Protein AF-A0AAV8X2B3-F1 (afdb_monomer_lite)

Structure (mmCIF, N/CA/C/O backbone):
data_AF-A0AAV8X2B3-F1
#
_entry.id   AF-A0AAV8X2B3-F1
#
loop_
_atom_site.group_PDB
_atom_site.id
_atom_site.type_symbol
_atom_site.label_atom_id
_atom_site.label_alt_id
_atom_site.label_comp_id
_atom_site.label_asym_id
_atom_site.label_entity_id
_atom_site.label_seq_id
_atom_site.pdbx_PDB_ins_code
_atom_site.Cartn_x
_atom_site.Cartn_y
_atom_site.Cartn_z
_atom_site.occupancy
_atom_site.B_iso_or_equiv
_atom_site.auth_seq_id
_atom_site.auth_comp_id
_atom_site.auth_asym_id
_atom_site.auth_atom_id
_atom_site.pdbx_PDB_model_num
ATOM 1 N N . MET A 1 1 ? -32.569 12.645 -19.671 1.00 38.84 1 MET A N 1
ATOM 2 C CA . MET A 1 1 ? -31.427 11.717 -19.619 1.00 38.84 1 MET A CA 1
ATOM 3 C C . MET A 1 1 ? -30.719 11.996 -18.309 1.00 38.84 1 MET A C 1
ATOM 5 O O . MET A 1 1 ? -29.985 12.972 -18.214 1.00 38.84 1 MET A O 1
ATOM 9 N N . THR A 1 2 ? -31.113 11.284 -17.260 1.00 34.66 2 THR A N 1
ATOM 10 C CA . THR A 1 2 ? -30.468 11.343 -15.948 1.00 34.66 2 THR A CA 1
ATOM 11 C C . THR A 1 2 ? -29.005 10.967 -16.141 1.00 34.66 2 THR A C 1
ATOM 13 O O . THR A 1 2 ? -28.717 9.956 -16.771 1.00 34.66 2 THR A O 1
ATOM 16 N N . LYS A 1 3 ? -28.085 11.833 -15.707 1.00 39.38 3 LYS A N 1
ATOM 17 C CA . LYS A 1 3 ? -26.706 11.406 -15.490 1.00 39.38 3 LYS A CA 1
ATOM 18 C C . LYS A 1 3 ? -26.796 10.422 -14.340 1.00 39.38 3 LYS A C 1
ATOM 20 O O . LYS A 1 3 ? -27.132 10.846 -13.236 1.00 39.38 3 LYS A O 1
ATOM 25 N N . ASP A 1 4 ? -26.601 9.147 -14.635 1.00 42.50 4 ASP A N 1
ATOM 26 C CA . ASP A 1 4 ? -26.307 8.163 -13.611 1.00 42.50 4 ASP A CA 1
ATOM 27 C C . ASP A 1 4 ? -25.083 8.700 -12.868 1.00 42.50 4 ASP A C 1
ATOM 29 O O . ASP A 1 4 ? -24.002 8.880 -13.429 1.00 42.50 4 ASP A O 1
ATOM 33 N N . THR A 1 5 ? -25.313 9.148 -11.640 1.00 48.00 5 THR A N 1
ATOM 34 C CA . THR A 1 5 ? -24.259 9.362 -10.664 1.00 48.00 5 THR A CA 1
ATOM 35 C C . THR A 1 5 ? -23.738 7.978 -10.319 1.00 48.00 5 THR A C 1
ATOM 37 O O . THR A 1 5 ? -24.218 7.376 -9.363 1.00 48.00 5 THR A O 1
ATOM 40 N N . ASP A 1 6 ? -22.806 7.475 -11.132 1.00 48.91 6 ASP A N 1
ATOM 41 C CA . ASP A 1 6 ? -21.807 6.516 -10.671 1.00 48.91 6 ASP A CA 1
ATOM 42 C C . ASP A 1 6 ? -21.088 7.216 -9.516 1.00 48.91 6 ASP A C 1
ATOM 44 O O . ASP A 1 6 ? -20.229 8.081 -9.708 1.00 48.91 6 ASP A O 1
ATOM 48 N N . VAL A 1 7 ? -21.544 6.943 -8.297 1.00 54.22 7 VAL A N 1
ATOM 49 C CA . VAL A 1 7 ? -20.689 7.101 -7.129 1.00 54.22 7 VAL A CA 1
ATOM 50 C C . VAL A 1 7 ? -19.544 6.132 -7.391 1.00 54.22 7 VAL A C 1
ATOM 52 O O . VAL A 1 7 ? -19.781 4.946 -7.578 1.00 54.22 7 VAL A O 1
ATOM 55 N N . ASP A 1 8 ? -18.340 6.667 -7.557 1.00 60.69 8 ASP A N 1
ATOM 56 C CA . ASP A 1 8 ? -17.143 5.914 -7.922 1.00 60.69 8 ASP A CA 1
ATOM 57 C C . ASP A 1 8 ? -16.783 4.968 -6.761 1.00 60.69 8 ASP A C 1
ATOM 59 O O . ASP A 1 8 ? -16.044 5.345 -5.852 1.00 60.69 8 ASP A O 1
ATOM 63 N N . GLU A 1 9 ? -17.383 3.772 -6.733 1.00 61.00 9 GLU A N 1
ATOM 64 C CA . GLU A 1 9 ? -17.225 2.759 -5.671 1.00 61.00 9 GLU A CA 1
ATOM 65 C C . GLU A 1 9 ? -15.734 2.436 -5.426 1.00 61.00 9 GLU A C 1
ATOM 67 O O . GLU A 1 9 ? -15.291 2.228 -4.292 1.00 61.00 9 GLU A O 1
ATOM 72 N N . ASP A 1 10 ? -14.917 2.499 -6.483 1.00 69.62 10 ASP A N 1
ATOM 73 C CA . ASP A 1 10 ? -13.466 2.307 -6.428 1.00 69.62 10 ASP A CA 1
ATOM 74 C C . ASP A 1 10 ? -12.753 3.413 -5.623 1.00 69.62 10 ASP A C 1
ATOM 76 O O . ASP A 1 10 ? -11.748 3.158 -4.937 1.00 69.62 10 ASP A O 1
ATOM 80 N N . ALA A 1 11 ? -13.270 4.644 -5.669 1.00 75.50 11 ALA A N 1
ATOM 81 C CA . ALA A 1 11 ? -12.736 5.766 -4.905 1.00 75.50 11 ALA A CA 1
ATOM 82 C C . ALA A 1 11 ? -13.032 5.615 -3.406 1.00 75.50 11 ALA A C 1
ATOM 84 O O . ALA A 1 11 ? -12.173 5.943 -2.583 1.00 75.50 11 ALA A O 1
ATOM 85 N N . GLU A 1 12 ? -14.197 5.069 -3.049 1.00 82.31 12 GLU A N 1
ATOM 86 C CA . GLU A 1 12 ? -14.594 4.836 -1.657 1.00 82.31 12 GLU A CA 1
ATOM 87 C C . GLU A 1 12 ? -13.725 3.765 -0.988 1.00 82.31 12 GLU A C 1
ATOM 89 O O . GLU A 1 12 ? -13.140 3.998 0.074 1.00 82.31 12 GLU A O 1
ATOM 94 N N . VAL A 1 13 ? -13.532 2.621 -1.649 1.00 87.00 13 VAL A N 1
ATOM 95 C CA . VAL A 1 13 ? -12.667 1.544 -1.141 1.00 87.00 13 VAL A CA 1
ATOM 96 C C . VAL A 1 13 ? -11.224 2.028 -0.965 1.00 87.00 13 VAL A C 1
ATOM 98 O O . VAL A 1 13 ? -10.565 1.736 0.041 1.00 87.00 13 VAL A O 1
ATOM 101 N N . THR A 1 14 ? -10.720 2.796 -1.932 1.00 91.62 14 THR A N 1
ATOM 102 C CA . THR A 1 14 ? -9.366 3.355 -1.866 1.00 91.62 14 THR A CA 1
ATOM 103 C C . THR A 1 14 ? -9.227 4.341 -0.703 1.00 91.62 14 THR A C 1
ATOM 105 O O . THR A 1 14 ? -8.202 4.325 -0.016 1.00 91.62 14 THR A O 1
ATOM 108 N N . ASP A 1 15 ? -10.251 5.154 -0.433 1.00 92.94 15 ASP A N 1
ATOM 109 C CA . ASP A 1 15 ? -10.265 6.080 0.702 1.00 92.94 15 ASP A CA 1
ATOM 110 C C . ASP A 1 15 ? -10.223 5.353 2.050 1.00 92.94 15 ASP A C 1
ATOM 112 O O . ASP A 1 15 ? -9.404 5.692 2.913 1.00 92.94 15 ASP A O 1
ATOM 116 N N . VAL A 1 16 ? -11.003 4.276 2.198 1.00 92.62 16 VAL A N 1
ATOM 117 C CA . VAL A 1 16 ? -10.971 3.419 3.392 1.00 92.62 16 VAL A CA 1
ATOM 118 C C . VAL A 1 16 ? -9.561 2.882 3.634 1.00 92.62 16 VAL A C 1
ATOM 120 O O . VAL A 1 16 ? -9.040 2.988 4.753 1.00 92.62 16 VAL A O 1
ATOM 123 N N . PHE A 1 17 ? -8.909 2.342 2.599 1.00 94.81 17 PHE A N 1
ATOM 124 C CA . PHE A 1 17 ? -7.550 1.819 2.728 1.00 94.81 17 PHE A CA 1
ATOM 125 C C . PHE A 1 17 ? -6.541 2.903 3.099 1.00 94.81 17 PHE A C 1
ATOM 127 O O . PHE A 1 17 ? -5.729 2.692 4.004 1.00 94.81 17 PHE A O 1
ATOM 134 N N . VAL A 1 18 ? -6.567 4.053 2.426 1.00 95.88 18 VAL A N 1
ATOM 135 C CA . VAL A 1 18 ? -5.631 5.158 2.679 1.00 95.88 18 VAL A CA 1
ATOM 136 C C . VAL A 1 18 ? -5.801 5.680 4.106 1.00 95.88 18 VAL A C 1
ATOM 138 O O . VAL A 1 18 ? -4.831 5.723 4.871 1.00 95.88 18 VAL A O 1
ATOM 141 N N . SER A 1 19 ? -7.029 6.005 4.501 1.00 94.31 19 SER A N 1
ATOM 142 C CA . SER A 1 19 ? -7.344 6.568 5.814 1.00 94.31 19 SER A CA 1
ATOM 143 C C . SER A 1 19 ? -6.975 5.616 6.954 1.00 94.31 19 SER A C 1
ATOM 145 O O . SER A 1 19 ? -6.262 5.998 7.892 1.00 94.31 19 SER A O 1
ATOM 147 N N . CYS A 1 20 ? -7.384 4.347 6.866 1.00 94.38 20 CYS A N 1
ATOM 148 C CA . CYS A 1 20 ? -7.117 3.365 7.916 1.00 94.38 20 CYS A CA 1
ATOM 149 C C . CYS A 1 20 ? -5.629 3.001 8.009 1.00 94.38 20 CYS A C 1
ATOM 151 O O . CYS A 1 20 ? -5.080 2.908 9.113 1.00 94.38 20 CYS A O 1
ATOM 153 N N . SER A 1 21 ? -4.951 2.831 6.869 1.00 96.12 21 SER A N 1
ATOM 154 C CA . SER A 1 21 ? -3.524 2.485 6.845 1.00 96.12 21 SER A CA 1
ATOM 155 C C . SER A 1 21 ? -2.667 3.611 7.422 1.00 96.12 21 SER A C 1
ATOM 157 O O . SER A 1 21 ? -1.785 3.356 8.244 1.00 96.12 21 SER A O 1
ATOM 159 N N . ASN A 1 22 ? -2.960 4.868 7.077 1.00 96.19 22 ASN A N 1
ATOM 160 C CA . ASN A 1 22 ? -2.240 6.017 7.626 1.00 96.19 22 ASN A CA 1
ATOM 161 C C . ASN A 1 22 ? -2.493 6.200 9.125 1.00 96.19 22 ASN A C 1
ATOM 163 O O . ASN A 1 22 ? -1.543 6.434 9.876 1.00 96.19 22 ASN A O 1
ATOM 167 N N . ASN A 1 23 ? -3.728 5.989 9.597 1.00 94.44 23 ASN A N 1
ATOM 168 C CA . ASN A 1 23 ? -4.018 5.981 11.033 1.00 94.44 23 ASN A CA 1
ATOM 169 C C . ASN A 1 23 ? -3.159 4.945 11.776 1.00 94.44 23 ASN A C 1
ATOM 171 O O . ASN A 1 23 ? -2.577 5.239 12.824 1.00 94.44 23 ASN A O 1
ATOM 175 N N . TYR A 1 24 ? -3.032 3.742 11.210 1.00 94.56 24 TYR A N 1
ATOM 176 C CA . TYR A 1 24 ? -2.199 2.689 11.779 1.00 94.56 24 TYR A CA 1
ATOM 177 C C . TYR A 1 24 ? -0.708 3.059 11.806 1.00 94.56 24 TYR A C 1
ATOM 179 O O . TYR A 1 24 ? -0.048 2.868 12.833 1.00 94.56 24 TYR A O 1
ATOM 187 N N . VAL A 1 25 ? -0.180 3.622 10.713 1.00 94.88 25 VAL A N 1
ATOM 188 C CA . VAL A 1 25 ? 1.209 4.108 10.623 1.00 94.88 25 VAL A CA 1
ATOM 189 C C . VAL A 1 25 ? 1.497 5.122 11.733 1.00 94.88 25 VAL A C 1
ATOM 191 O O . VAL A 1 25 ? 2.464 4.946 12.483 1.00 94.88 25 VAL A O 1
ATOM 194 N N . THR A 1 26 ? 0.624 6.121 11.903 1.00 93.94 26 THR A N 1
ATOM 195 C CA . THR A 1 26 ? 0.746 7.140 12.954 1.00 93.94 26 THR A CA 1
ATOM 196 C C . THR A 1 26 ? 0.713 6.520 14.349 1.00 93.94 26 THR A C 1
ATOM 198 O O . THR A 1 26 ? 1.588 6.802 15.164 1.00 93.94 26 THR A O 1
ATOM 201 N N . LYS A 1 27 ? -0.226 5.605 14.626 1.00 92.31 27 LYS A N 1
ATOM 202 C CA . LYS A 1 27 ? -0.322 4.917 15.929 1.00 92.31 27 LYS A CA 1
ATOM 203 C C . LYS A 1 27 ? 0.906 4.075 16.267 1.00 92.31 27 LYS A C 1
ATOM 205 O O . LYS A 1 27 ? 1.228 3.889 17.439 1.00 92.31 27 LYS A O 1
ATOM 210 N N . LYS A 1 28 ? 1.598 3.545 15.259 1.00 92.81 28 LYS A N 1
ATOM 211 C CA . LYS A 1 28 ? 2.854 2.803 15.433 1.00 92.81 28 LYS A CA 1
ATOM 212 C C . LYS A 1 28 ? 4.091 3.704 15.471 1.00 92.81 28 LYS A C 1
ATOM 214 O O . LYS A 1 28 ? 5.195 3.162 15.505 1.00 92.81 28 LYS A O 1
ATOM 219 N N . ASN A 1 29 ? 3.927 5.032 15.487 1.00 92.38 29 ASN A N 1
ATOM 220 C CA . ASN A 1 29 ? 5.011 6.019 15.420 1.00 92.38 29 ASN A CA 1
ATOM 221 C C . ASN A 1 29 ? 5.966 5.769 14.240 1.00 92.38 29 ASN A C 1
ATOM 223 O O . ASN A 1 29 ? 7.175 5.982 14.339 1.00 92.38 29 ASN A O 1
ATOM 227 N N . ARG A 1 30 ? 5.429 5.266 13.124 1.00 91.81 30 ARG A N 1
ATOM 228 C CA . ARG A 1 30 ? 6.170 5.080 11.876 1.00 91.81 30 ARG A CA 1
ATOM 229 C C . ARG A 1 30 ? 6.003 6.324 11.012 1.00 91.81 30 ARG A C 1
ATOM 231 O O . ARG A 1 30 ? 4.983 7.003 11.074 1.00 91.81 30 ARG A O 1
ATOM 238 N N . THR A 1 31 ? 7.005 6.615 10.195 1.00 90.75 31 THR A N 1
ATOM 239 C CA . THR A 1 31 ? 6.947 7.695 9.207 1.00 90.75 31 THR A CA 1
ATOM 240 C C . THR A 1 31 ? 6.598 7.132 7.830 1.00 90.75 31 THR A C 1
ATOM 242 O O . THR A 1 31 ? 6.935 5.990 7.516 1.00 90.75 31 THR A O 1
ATOM 245 N N . GLY A 1 32 ? 5.926 7.942 7.009 1.00 90.44 32 GLY A N 1
ATOM 246 C CA . GLY A 1 32 ? 5.554 7.592 5.636 1.00 90.44 32 GLY A CA 1
ATOM 247 C C . GLY A 1 32 ? 4.043 7.551 5.439 1.00 90.44 32 GLY A C 1
ATOM 248 O O . GLY A 1 32 ? 3.423 6.514 5.643 1.00 90.44 32 GLY A O 1
ATOM 249 N N . ASN A 1 33 ? 3.472 8.676 5.011 1.00 95.12 33 ASN A N 1
ATOM 250 C CA . ASN A 1 33 ? 2.079 8.733 4.576 1.00 95.12 33 ASN A CA 1
ATOM 251 C C . ASN A 1 33 ? 1.914 7.935 3.273 1.00 95.12 33 ASN A C 1
ATOM 253 O O . ASN A 1 33 ? 2.824 7.922 2.444 1.00 95.12 33 ASN A O 1
ATOM 257 N N . ILE A 1 34 ? 0.783 7.264 3.115 1.00 97.44 34 ILE A N 1
ATOM 258 C CA . ILE A 1 34 ? 0.383 6.551 1.902 1.00 97.44 34 ILE A CA 1
ATOM 259 C C . ILE A 1 34 ? -0.603 7.449 1.161 1.00 97.44 34 ILE A C 1
ATOM 261 O O . ILE A 1 34 ? -1.581 7.896 1.760 1.00 97.44 34 ILE A O 1
ATOM 265 N N . THR A 1 35 ? -0.341 7.747 -0.109 1.00 97.00 35 THR A N 1
ATOM 266 C CA . THR A 1 35 ? -1.260 8.537 -0.946 1.00 97.00 35 THR A CA 1
ATOM 267 C C . THR A 1 35 ? -2.240 7.639 -1.704 1.00 97.00 35 THR A C 1
ATOM 269 O O . THR A 1 35 ? -2.020 6.434 -1.837 1.00 97.00 35 THR A O 1
ATOM 272 N N . HIS A 1 36 ? -3.316 8.219 -2.246 1.00 95.88 36 HIS A N 1
ATOM 273 C CA . HIS A 1 36 ? -4.229 7.485 -3.131 1.00 95.88 36 HIS A CA 1
ATOM 274 C C . HIS A 1 36 ? -3.514 6.982 -4.390 1.00 95.88 36 HIS A C 1
ATOM 276 O O . HIS A 1 36 ? -3.705 5.840 -4.782 1.00 95.88 36 HIS A O 1
ATOM 282 N N . GLU A 1 37 ? -2.632 7.789 -4.984 1.00 95.75 37 GLU A N 1
ATOM 283 C CA . GLU A 1 37 ? -1.833 7.403 -6.159 1.00 95.75 37 GLU A CA 1
ATOM 284 C C . GLU A 1 37 ? -0.962 6.172 -5.874 1.00 95.75 37 GLU A C 1
ATOM 286 O O . GLU A 1 37 ? -0.927 5.229 -6.665 1.00 95.75 37 GLU A O 1
ATOM 291 N N . GLU A 1 38 ? -0.306 6.140 -4.710 1.00 97.31 38 GLU A N 1
ATOM 292 C CA . GLU A 1 38 ? 0.469 4.980 -4.274 1.00 97.31 38 GLU A CA 1
ATOM 293 C C . GLU A 1 38 ? -0.419 3.756 -4.018 1.00 97.31 38 GLU A C 1
ATOM 295 O O . GLU A 1 38 ? -0.003 2.635 -4.312 1.00 97.31 38 GLU A O 1
ATOM 300 N N . MET A 1 39 ? -1.635 3.955 -3.499 1.00 97.12 39 MET A N 1
ATOM 301 C CA . MET A 1 39 ? -2.604 2.877 -3.292 1.00 97.12 39 MET A CA 1
ATOM 302 C C . MET A 1 39 ? -3.104 2.303 -4.624 1.00 97.12 39 MET A C 1
ATOM 304 O O . MET A 1 39 ? -3.124 1.084 -4.786 1.00 97.12 39 MET A O 1
ATOM 308 N N . TYR A 1 40 ? -3.411 3.147 -5.613 1.00 95.75 40 TYR A N 1
ATOM 309 C CA . TYR A 1 40 ? -3.769 2.700 -6.960 1.00 95.75 40 TYR A CA 1
ATOM 310 C C . TYR A 1 40 ? -2.631 1.917 -7.616 1.00 95.75 40 TYR A C 1
ATOM 312 O O . TYR A 1 40 ? -2.856 0.829 -8.147 1.00 95.75 40 TYR A O 1
ATOM 320 N N . ALA A 1 41 ? -1.392 2.415 -7.530 1.00 96.75 41 ALA A N 1
ATOM 321 C CA . ALA A 1 41 ? -0.225 1.694 -8.032 1.00 96.75 41 ALA A CA 1
ATOM 322 C C . ALA A 1 41 ? -0.042 0.346 -7.312 1.00 96.75 41 ALA A C 1
ATOM 324 O O . ALA A 1 41 ? 0.205 -0.676 -7.952 1.00 96.75 41 ALA A O 1
ATOM 325 N N . PHE A 1 42 ? -0.212 0.318 -5.988 1.00 97.25 42 PHE A N 1
ATOM 326 C CA . PHE A 1 42 ? -0.136 -0.897 -5.181 1.00 97.25 42 PHE A CA 1
ATOM 327 C C . PHE A 1 42 ? -1.187 -1.938 -5.602 1.00 97.25 42 PHE A C 1
ATOM 329 O O . PHE A 1 42 ? -0.824 -3.087 -5.867 1.00 97.25 42 PHE A O 1
ATOM 336 N N . ILE A 1 43 ? -2.458 -1.541 -5.732 1.00 95.25 43 ILE A N 1
ATOM 337 C CA . ILE A 1 43 ? -3.551 -2.412 -6.194 1.00 95.25 43 ILE A CA 1
ATOM 338 C C . ILE A 1 43 ? -3.285 -2.890 -7.628 1.00 95.25 43 ILE A C 1
ATOM 340 O O . ILE A 1 43 ? -3.388 -4.085 -7.906 1.00 95.25 43 ILE A O 1
ATOM 344 N N . GLY A 1 44 ? -2.854 -2.000 -8.523 1.00 95.00 44 GLY A N 1
ATOM 345 C CA . GLY A 1 44 ? -2.493 -2.347 -9.899 1.00 95.00 44 GLY A CA 1
ATOM 346 C C . GLY A 1 44 ? -1.379 -3.397 -9.975 1.00 95.00 44 GLY A C 1
ATOM 347 O O . GLY A 1 44 ? -1.468 -4.347 -10.753 1.00 95.00 44 GLY A O 1
ATOM 348 N N . ILE A 1 45 ? -0.361 -3.293 -9.116 1.00 95.44 45 ILE A N 1
ATOM 349 C CA . ILE A 1 45 ? 0.709 -4.295 -9.008 1.00 95.44 45 ILE A CA 1
ATOM 350 C C . ILE A 1 45 ? 0.167 -5.627 -8.466 1.00 95.44 45 ILE A C 1
ATOM 352 O O . ILE A 1 45 ? 0.577 -6.686 -8.946 1.00 95.44 45 ILE A O 1
ATOM 356 N N . LEU A 1 46 ? -0.764 -5.609 -7.503 1.00 94.62 46 LEU A N 1
ATOM 357 C CA . LEU A 1 46 ? -1.420 -6.831 -7.023 1.00 94.62 46 LEU A CA 1
ATOM 358 C C . LEU A 1 46 ? -2.204 -7.525 -8.145 1.00 94.62 46 LEU A C 1
ATOM 360 O O . LEU A 1 46 ? -2.031 -8.729 -8.338 1.00 94.62 46 LEU A O 1
ATOM 364 N N . LEU A 1 47 ? -2.986 -6.780 -8.929 1.00 94.12 47 LEU A N 1
ATOM 365 C CA . LEU A 1 47 ? -3.721 -7.309 -10.083 1.00 94.12 47 LEU A CA 1
ATOM 366 C C . LEU A 1 47 ? -2.774 -7.879 -11.147 1.00 94.12 47 LEU A C 1
ATOM 368 O O . LEU A 1 47 ? -2.961 -9.003 -11.614 1.00 94.12 47 LEU A O 1
ATOM 372 N N . LEU A 1 48 ? -1.699 -7.156 -11.474 1.00 92.75 48 LEU A N 1
ATOM 373 C CA . LEU A 1 48 ? -0.681 -7.639 -12.408 1.00 92.75 48 LEU A CA 1
ATOM 374 C C . LEU A 1 48 ? -0.017 -8.929 -11.914 1.00 92.75 48 LEU A C 1
ATOM 376 O O . LEU A 1 48 ? 0.310 -9.797 -12.722 1.00 92.75 48 LEU A O 1
ATOM 380 N N . SER A 1 49 ? 0.161 -9.083 -10.599 1.00 91.44 49 SER A N 1
ATOM 381 C CA . SER A 1 49 ? 0.790 -10.275 -10.026 1.00 91.44 49 SER A CA 1
ATOM 382 C C . SER A 1 49 ? -0.020 -11.557 -10.216 1.00 91.44 49 SER A C 1
ATOM 384 O O . SER A 1 49 ? 0.559 -12.644 -10.239 1.00 91.44 49 SER A O 1
ATOM 386 N N . VAL A 1 50 ? -1.335 -11.430 -10.414 1.00 90.75 50 VAL A N 1
ATOM 387 C CA . VAL A 1 50 ? -2.214 -12.547 -10.781 1.00 90.75 50 VAL A CA 1
ATOM 388 C C . VAL A 1 50 ? -1.960 -12.981 -12.227 1.00 90.75 50 VAL A C 1
ATOM 390 O O . VAL A 1 50 ? -1.932 -14.175 -12.513 1.00 90.75 50 VAL A O 1
ATOM 393 N N . TYR A 1 51 ? -1.739 -12.024 -13.131 1.00 90.00 51 TYR A N 1
ATOM 394 C CA . TYR A 1 51 ? -1.487 -12.292 -14.550 1.00 90.00 51 TYR A CA 1
ATOM 395 C C . TYR A 1 51 ? -0.054 -12.779 -14.827 1.00 90.00 51 TYR A C 1
ATOM 397 O O . TYR A 1 51 ? 0.150 -13.676 -15.644 1.00 90.00 51 TYR A O 1
ATOM 405 N N . LEU A 1 52 ? 0.944 -12.214 -14.137 1.00 88.94 52 LEU A N 1
ATOM 406 C CA . LEU A 1 52 ? 2.363 -12.565 -14.267 1.00 88.94 52 LEU A CA 1
ATOM 407 C C . LEU A 1 52 ? 2.880 -13.238 -12.988 1.00 88.94 52 LEU A C 1
ATOM 409 O O . LEU A 1 52 ? 3.556 -12.591 -12.182 1.00 88.94 52 LEU A O 1
ATOM 413 N N . PRO A 1 53 ? 2.608 -14.537 -12.780 1.00 84.06 53 PRO A N 1
ATOM 414 C CA . PRO A 1 53 ? 3.083 -15.232 -11.597 1.00 84.06 53 PRO A CA 1
ATOM 415 C C . PRO A 1 53 ? 4.611 -15.342 -11.623 1.00 84.06 53 PRO A C 1
ATOM 417 O O . PRO A 1 53 ? 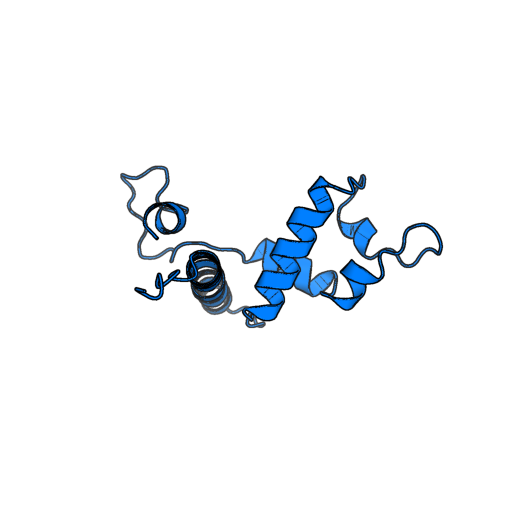5.205 -15.957 -12.509 1.00 84.06 53 PRO A O 1
ATOM 420 N N . VAL A 1 54 ? 5.256 -14.770 -10.609 1.00 88.25 54 VAL A N 1
ATOM 421 C CA . VAL A 1 54 ? 6.697 -14.902 -10.369 1.00 88.25 54 VAL A CA 1
ATOM 422 C C . VAL A 1 54 ? 6.940 -15.685 -9.076 1.00 88.25 54 VAL A C 1
ATOM 424 O O . VAL A 1 54 ? 6.198 -15.502 -8.110 1.00 88.25 54 VAL A O 1
ATOM 427 N N . PRO A 1 55 ? 7.999 -16.518 -8.986 1.00 87.50 55 PRO A N 1
ATOM 428 C CA . PRO A 1 55 ? 8.258 -17.337 -7.795 1.00 87.50 55 PRO A CA 1
ATOM 429 C C . PRO A 1 55 ? 8.392 -16.533 -6.498 1.00 87.50 55 PRO A C 1
ATOM 431 O O . PRO A 1 55 ? 8.140 -17.039 -5.407 1.00 87.50 55 PRO A O 1
ATOM 434 N N . ARG A 1 56 ? 8.847 -15.279 -6.601 1.00 89.19 56 ARG A N 1
ATOM 435 C CA . ARG A 1 56 ? 8.964 -14.352 -5.476 1.00 89.19 56 ARG A CA 1
ATOM 436 C C . ARG A 1 56 ? 8.526 -12.977 -5.939 1.00 89.19 56 ARG A C 1
ATOM 438 O O . ARG A 1 56 ? 9.131 -12.434 -6.855 1.00 89.19 56 ARG A O 1
ATOM 445 N N . ARG A 1 57 ? 7.571 -12.363 -5.242 1.00 90.25 57 ARG A N 1
ATOM 446 C CA . ARG A 1 57 ? 7.067 -11.011 -5.545 1.00 90.25 57 ARG A CA 1
ATOM 447 C C . ARG A 1 57 ? 8.173 -9.969 -5.762 1.00 90.25 57 ARG A C 1
ATOM 449 O O . ARG A 1 57 ? 8.078 -9.145 -6.658 1.00 90.25 57 ARG A O 1
ATOM 456 N N . ARG A 1 58 ? 9.270 -10.033 -4.997 1.00 91.56 58 ARG A N 1
ATOM 457 C CA . ARG A 1 58 ? 10.415 -9.112 -5.151 1.00 91.56 58 ARG A CA 1
ATOM 458 C C . ARG A 1 58 ? 11.076 -9.156 -6.536 1.00 91.56 58 ARG A C 1
ATOM 460 O O . ARG A 1 58 ? 11.796 -8.221 -6.867 1.00 91.56 58 ARG A O 1
ATOM 467 N N . MET A 1 59 ? 10.835 -10.200 -7.331 1.00 91.69 59 MET A N 1
ATOM 468 C CA . MET A 1 59 ? 11.342 -10.309 -8.701 1.00 91.69 59 MET A CA 1
ATOM 469 C C . MET A 1 59 ? 10.724 -9.281 -9.651 1.00 91.69 59 MET A C 1
ATOM 471 O O .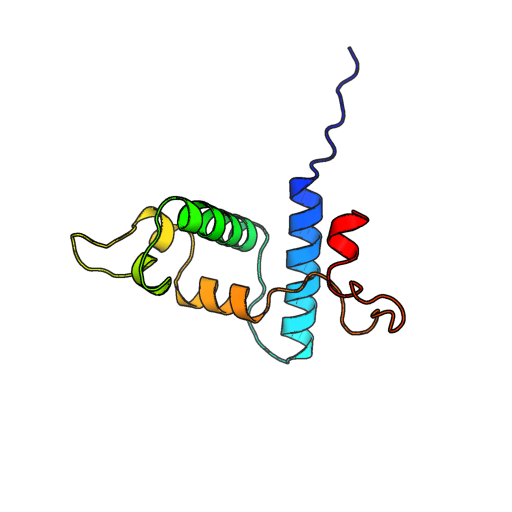 MET A 1 59 ? 11.370 -8.956 -10.637 1.00 91.69 59 MET A O 1
ATOM 475 N N . PHE A 1 60 ? 9.560 -8.694 -9.337 1.00 91.38 60 PHE A N 1
ATOM 476 C CA . PHE A 1 60 ? 9.031 -7.575 -10.129 1.00 91.38 60 PHE A CA 1
ATOM 477 C C . PHE A 1 60 ? 9.978 -6.361 -10.164 1.00 91.38 60 PHE A C 1
ATOM 479 O O . PHE A 1 60 ? 9.943 -5.590 -11.114 1.00 91.38 60 PHE A O 1
ATOM 486 N N . TRP A 1 61 ? 10.869 -6.223 -9.177 1.00 94.31 61 TRP A N 1
ATOM 487 C CA . TRP A 1 61 ? 11.876 -5.157 -9.106 1.00 94.31 61 TRP A CA 1
ATOM 488 C C . TRP A 1 61 ? 13.300 -5.649 -9.393 1.00 94.31 61 TRP A C 1
ATOM 490 O O . TRP A 1 61 ? 14.275 -4.979 -9.045 1.00 94.31 61 TRP A O 1
ATOM 500 N N . GLU A 1 62 ? 13.462 -6.842 -9.966 1.00 91.50 62 GLU A N 1
ATOM 501 C CA . GLU A 1 62 ? 14.784 -7.332 -10.345 1.00 91.50 62 GLU A CA 1
ATOM 502 C C . GLU A 1 62 ? 15.324 -6.541 -11.548 1.00 91.50 62 GLU A C 1
ATOM 504 O O . GLU A 1 62 ? 14.609 -6.292 -12.504 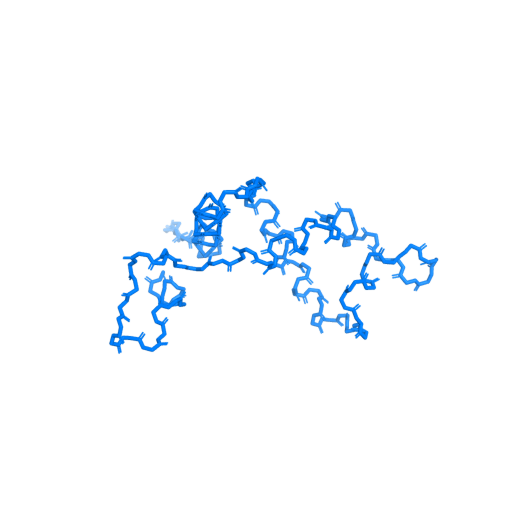1.00 91.50 62 GLU A O 1
ATOM 509 N N . GLN A 1 63 ? 16.598 -6.142 -11.532 1.00 86.69 63 GLN A N 1
ATOM 510 C CA . GLN A 1 63 ? 17.195 -5.324 -12.604 1.00 86.69 63 GLN A CA 1
ATOM 511 C C . GLN A 1 63 ? 17.889 -6.154 -13.699 1.00 86.69 63 GLN A C 1
ATOM 513 O O . GLN A 1 63 ? 18.665 -5.628 -14.497 1.00 86.69 63 GLN A O 1
ATOM 518 N N . ARG A 1 64 ? 17.678 -7.476 -13.738 1.00 85.94 64 ARG A N 1
ATOM 519 C CA . ARG A 1 64 ? 18.286 -8.309 -14.784 1.00 85.94 64 ARG A CA 1
ATOM 520 C C . ARG A 1 64 ? 17.540 -8.087 -16.097 1.00 85.94 64 ARG A C 1
ATOM 522 O O . ARG A 1 64 ? 16.315 -8.063 -16.118 1.00 85.94 64 ARG A O 1
ATOM 529 N N . LYS A 1 65 ? 18.285 -8.030 -17.206 1.00 76.12 65 LYS A N 1
ATOM 530 C CA . LYS A 1 65 ? 17.762 -7.726 -18.554 1.00 76.12 65 LYS A CA 1
ATOM 531 C C . LYS A 1 65 ? 16.502 -8.503 -18.965 1.00 76.12 65 LYS A C 1
ATOM 533 O O . LYS A 1 65 ? 15.688 -7.957 -19.693 1.00 76.12 65 LYS A O 1
ATOM 538 N N . ASN A 1 66 ? 16.344 -9.748 -18.511 1.00 75.19 66 ASN A N 1
ATOM 539 C CA . ASN A 1 66 ? 15.235 -10.621 -18.917 1.00 75.19 66 ASN A CA 1
ATOM 540 C C . ASN A 1 66 ? 14.113 -10.726 -17.870 1.00 75.19 66 ASN A C 1
ATOM 542 O O . ASN A 1 66 ? 13.134 -11.423 -18.114 1.00 75.19 66 ASN A O 1
ATOM 546 N N . THR A 1 67 ? 14.269 -10.110 -16.694 1.00 76.94 67 THR A N 1
ATOM 547 C CA . THR A 1 67 ? 13.296 -10.210 -15.589 1.00 76.94 67 THR A CA 1
ATOM 548 C C . THR A 1 67 ? 12.842 -8.856 -15.056 1.00 76.94 67 THR A C 1
ATOM 550 O O . THR A 1 67 ? 11.929 -8.809 -14.236 1.00 76.94 67 THR A O 1
ATOM 553 N N . GLN A 1 68 ? 13.425 -7.756 -15.546 1.00 81.62 68 GLN A N 1
ATOM 554 C CA . GLN A 1 68 ? 13.018 -6.415 -15.158 1.00 81.62 68 GLN A CA 1
ATOM 555 C C . GLN A 1 68 ? 11.609 -6.094 -15.642 1.00 81.62 68 GLN A C 1
ATOM 557 O O . GLN A 1 68 ? 11.334 -6.067 -16.841 1.00 81.62 68 GLN A O 1
ATOM 562 N N . ASN A 1 69 ? 10.735 -5.776 -14.689 1.00 86.12 69 ASN A N 1
ATOM 563 C CA . ASN A 1 69 ? 9.428 -5.211 -14.969 1.00 86.12 69 ASN A CA 1
ATOM 564 C C . ASN A 1 69 ? 9.490 -3.690 -14.777 1.00 86.12 69 ASN A C 1
ATOM 566 O O . ASN A 1 69 ? 9.321 -3.181 -13.671 1.00 86.12 69 ASN A O 1
ATOM 570 N N . ILE A 1 70 ? 9.781 -2.979 -15.869 1.00 88.56 70 ILE A N 1
ATOM 571 C CA . ILE A 1 70 ? 9.914 -1.514 -15.874 1.00 88.56 70 ILE A CA 1
ATOM 572 C C . ILE A 1 70 ? 8.606 -0.857 -15.417 1.00 88.56 70 ILE A C 1
ATOM 574 O O . ILE A 1 70 ? 8.640 0.031 -14.576 1.00 88.56 70 ILE A O 1
ATOM 578 N N . LEU A 1 71 ? 7.455 -1.368 -15.873 1.00 90.81 71 LEU A N 1
ATOM 579 C CA . LEU A 1 71 ? 6.140 -0.844 -15.490 1.00 90.81 71 LEU A CA 1
ATOM 580 C C . LEU A 1 71 ? 5.928 -0.876 -13.970 1.00 90.81 71 LEU A C 1
ATOM 582 O O . LEU A 1 71 ? 5.471 0.105 -13.396 1.00 90.81 71 LEU A O 1
ATOM 586 N N . VAL A 1 72 ? 6.287 -1.981 -13.308 1.00 93.44 72 VAL A N 1
ATOM 587 C CA . VAL A 1 72 ? 6.165 -2.093 -11.845 1.00 93.44 72 VAL A CA 1
ATOM 588 C C . VAL A 1 72 ? 7.193 -1.220 -11.129 1.00 93.44 72 VAL A C 1
ATOM 590 O O . VAL A 1 72 ? 6.849 -0.536 -10.168 1.00 93.44 72 VAL A O 1
ATOM 593 N N . ALA A 1 73 ? 8.449 -1.248 -11.580 1.00 92.44 73 ALA A N 1
ATOM 594 C CA . ALA A 1 73 ? 9.535 -0.522 -10.931 1.00 92.44 73 ALA A CA 1
ATOM 595 C C . ALA A 1 73 ? 9.359 1.004 -10.991 1.00 92.44 73 ALA A C 1
ATOM 597 O O . ALA A 1 73 ? 9.716 1.677 -10.023 1.00 92.44 73 ALA A O 1
ATOM 598 N N . ASP A 1 74 ? 8.788 1.515 -12.083 1.00 93.75 74 ASP A N 1
ATOM 599 C CA . ASP A 1 74 ? 8.512 2.940 -12.276 1.00 93.75 74 ASP A CA 1
ATOM 600 C C . ASP A 1 74 ? 7.246 3.387 -11.529 1.00 93.75 74 ASP A C 1
ATOM 602 O O . ASP A 1 74 ? 7.209 4.500 -11.008 1.00 93.75 74 ASP A O 1
ATOM 606 N N . ALA A 1 75 ? 6.223 2.527 -11.436 1.00 96.38 75 ALA A N 1
ATOM 607 C CA . ALA A 1 75 ? 4.966 2.859 -10.762 1.00 96.38 75 ALA A CA 1
ATOM 608 C C . ALA A 1 75 ? 5.111 2.958 -9.236 1.00 96.38 75 ALA A C 1
ATOM 610 O O . ALA A 1 75 ? 4.534 3.845 -8.610 1.00 96.38 75 ALA A O 1
ATOM 611 N N . LEU A 1 76 ? 5.861 2.042 -8.615 1.00 96.69 76 LEU A N 1
ATOM 612 C CA . LEU A 1 76 ? 6.077 2.052 -7.170 1.00 96.69 76 LEU A CA 1
ATOM 613 C C . LEU A 1 76 ? 7.394 1.362 -6.831 1.00 96.69 76 LEU A C 1
ATOM 615 O O . LEU A 1 76 ? 7.652 0.252 -7.289 1.00 96.69 76 LEU A O 1
ATOM 619 N N . SER A 1 77 ? 8.228 1.965 -5.983 1.00 96.19 77 SER A N 1
ATOM 620 C CA . SER A 1 77 ? 9.477 1.315 -5.573 1.00 96.19 77 SER A CA 1
ATOM 621 C C . SER A 1 77 ? 9.205 0.072 -4.719 1.00 96.19 77 SER A C 1
ATOM 623 O O . SER A 1 77 ? 8.219 0.004 -3.981 1.00 96.19 77 SER A O 1
ATOM 625 N N . ARG A 1 78 ? 10.119 -0.905 -4.758 1.00 95.75 78 ARG A N 1
ATOM 626 C CA . ARG A 1 78 ? 10.011 -2.142 -3.966 1.00 95.75 78 ARG A CA 1
ATOM 627 C C . ARG A 1 78 ? 9.773 -1.857 -2.485 1.00 95.75 78 ARG A C 1
ATOM 629 O O . ARG A 1 78 ? 8.940 -2.496 -1.853 1.00 95.75 78 ARG A O 1
ATOM 636 N N . ASP A 1 79 ? 10.529 -0.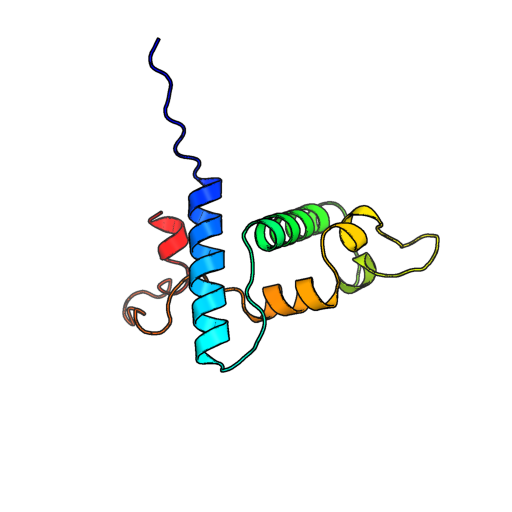916 -1.930 1.00 96.25 79 ASP A N 1
ATOM 637 C CA . ASP A 1 79 ? 10.498 -0.634 -0.498 1.00 96.25 79 ASP A CA 1
ATOM 638 C C . ASP A 1 79 ? 9.214 0.123 -0.115 1.00 96.25 79 ASP A C 1
ATOM 640 O O . ASP A 1 79 ? 8.664 -0.132 0.956 1.00 96.25 79 ASP A O 1
ATOM 644 N N . ARG A 1 80 ? 8.666 0.968 -1.009 1.00 97.38 80 ARG A N 1
ATOM 645 C CA . ARG A 1 80 ? 7.328 1.562 -0.828 1.00 97.38 80 ARG A CA 1
ATOM 646 C C . ARG A 1 80 ? 6.219 0.523 -0.935 1.00 97.38 80 ARG A C 1
ATOM 648 O O . ARG A 1 80 ? 5.345 0.509 -0.076 1.00 97.38 80 ARG A O 1
ATOM 655 N N . PHE A 1 81 ? 6.286 -0.393 -1.900 1.00 97.25 81 PHE A N 1
ATOM 656 C CA . PHE A 1 81 ? 5.332 -1.498 -2.000 1.00 97.25 81 PHE A CA 1
ATOM 657 C C . PHE A 1 81 ? 5.312 -2.337 -0.712 1.00 97.25 81 PHE A C 1
ATOM 659 O O . PHE A 1 81 ? 4.252 -2.601 -0.150 1.00 97.25 81 PHE A O 1
ATOM 666 N N . GLU A 1 82 ? 6.485 -2.738 -0.211 1.00 96.69 82 GLU A N 1
ATOM 667 C CA . GLU A 1 82 ? 6.593 -3.510 1.033 1.00 96.69 82 GLU A CA 1
ATOM 668 C C . GLU A 1 82 ? 6.115 -2.703 2.251 1.00 96.69 82 GLU A C 1
ATOM 670 O O . GLU A 1 82 ? 5.470 -3.265 3.137 1.00 96.69 82 GLU A O 1
ATOM 675 N N . PHE A 1 83 ? 6.373 -1.392 2.286 1.00 97.38 83 PHE A N 1
ATOM 676 C CA . PHE A 1 83 ? 5.845 -0.507 3.322 1.00 97.38 83 PHE A CA 1
ATOM 677 C C . PHE A 1 83 ? 4.312 -0.485 3.321 1.00 97.38 83 PHE A C 1
ATOM 679 O O . PHE A 1 83 ? 3.709 -0.674 4.377 1.00 97.38 83 PHE A O 1
ATOM 686 N N . ILE A 1 84 ? 3.676 -0.295 2.162 1.00 97.69 84 ILE A N 1
ATOM 687 C CA . ILE A 1 84 ? 2.210 -0.282 2.048 1.00 97.69 84 ILE A CA 1
ATOM 688 C C . ILE A 1 84 ? 1.651 -1.651 2.441 1.00 97.69 84 ILE A C 1
ATOM 690 O O . ILE A 1 84 ? 0.798 -1.727 3.320 1.00 97.69 84 ILE A O 1
ATOM 694 N N . MET A 1 85 ? 2.213 -2.741 1.907 1.00 96.00 85 MET A N 1
ATOM 695 C CA . MET A 1 85 ? 1.801 -4.112 2.232 1.00 96.00 85 MET A CA 1
ATOM 696 C C . MET A 1 85 ? 1.820 -4.395 3.745 1.00 96.00 85 MET A C 1
ATOM 698 O O . MET A 1 85 ? 0.939 -5.074 4.262 1.00 96.00 85 MET A O 1
ATOM 702 N N . GLN A 1 86 ? 2.828 -3.895 4.468 1.00 95.31 86 GLN A N 1
ATOM 703 C CA . GLN A 1 86 ? 2.973 -4.110 5.914 1.00 95.31 86 GLN A CA 1
ATOM 704 C C . GLN A 1 86 ? 2.039 -3.253 6.772 1.00 95.31 86 GLN A C 1
ATOM 706 O O . GLN A 1 86 ? 1.856 -3.560 7.953 1.00 95.31 86 GLN A O 1
ATOM 711 N N . ASN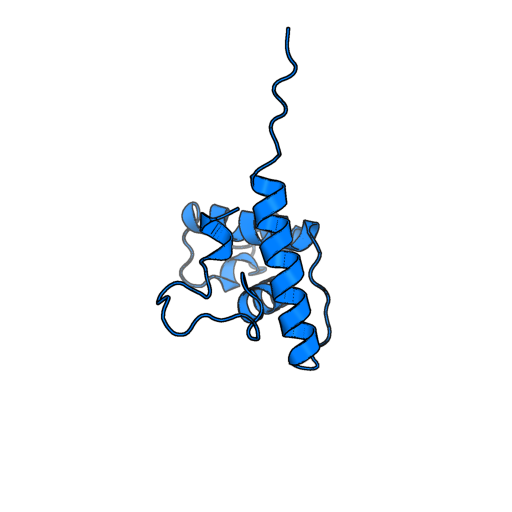 A 1 87 ? 1.514 -2.158 6.225 1.00 95.75 87 ASN A N 1
ATOM 712 C CA . ASN A 1 87 ? 0.691 -1.203 6.961 1.00 95.75 87 ASN A CA 1
ATOM 713 C C . ASN A 1 87 ? -0.747 -1.112 6.429 1.00 95.75 87 ASN A C 1
ATOM 715 O O . ASN A 1 87 ? -1.516 -0.320 6.967 1.00 95.75 87 ASN A O 1
ATOM 719 N N . LEU A 1 88 ? -1.128 -1.934 5.447 1.00 95.38 88 LEU A N 1
ATOM 720 C CA . LEU A 1 88 ? -2.475 -1.980 4.881 1.00 95.38 88 LEU A CA 1
ATOM 721 C C . LEU A 1 88 ? -3.520 -2.343 5.949 1.00 95.38 88 LEU A C 1
ATOM 723 O O . LEU A 1 88 ? -3.420 -3.395 6.583 1.00 95.38 88 LEU A O 1
ATOM 727 N N . HIS A 1 89 ? -4.515 -1.478 6.140 1.00 93.75 89 HIS A N 1
ATOM 728 C CA . HIS A 1 89 ? -5.643 -1.670 7.057 1.00 93.75 89 HIS A CA 1
ATOM 729 C C . HIS A 1 89 ? -6.943 -1.182 6.413 1.00 93.75 89 HIS A C 1
ATOM 731 O O . HIS A 1 89 ? -6.923 -0.229 5.642 1.00 93.75 89 HIS A O 1
ATOM 737 N N . CYS A 1 90 ? -8.066 -1.802 6.787 1.00 91.38 90 CYS A N 1
ATOM 738 C CA . CYS A 1 90 ? -9.414 -1.433 6.327 1.00 91.38 90 CYS A CA 1
ATOM 739 C C . CYS A 1 90 ? -10.313 -0.922 7.464 1.00 91.38 90 CYS A C 1
ATOM 741 O O . CYS A 1 90 ? -11.473 -0.612 7.236 1.00 91.38 90 CYS A O 1
ATOM 743 N N . CYS A 1 91 ? -9.819 -0.913 8.704 1.00 88.44 91 CYS A N 1
ATOM 744 C CA . CYS A 1 91 ? -10.585 -0.525 9.882 1.00 88.44 91 CYS A CA 1
ATOM 745 C C . CYS A 1 91 ? -9.658 0.095 10.933 1.00 88.44 91 CYS A C 1
ATOM 747 O O . CYS A 1 91 ? -8.476 -0.259 11.036 1.00 88.44 91 CYS A O 1
ATOM 749 N N . VAL A 1 92 ? -10.204 0.998 11.747 1.00 84.06 92 VAL A N 1
ATOM 750 C CA . VAL A 1 92 ? -9.510 1.578 12.896 1.00 84.06 92 VAL A CA 1
ATOM 751 C C . VAL A 1 92 ? -9.569 0.596 14.068 1.00 84.06 92 VAL A C 1
ATOM 753 O O . VAL A 1 92 ? -10.641 0.234 14.538 1.00 84.06 92 VAL A O 1
ATOM 756 N N . ASN A 1 93 ? -8.405 0.212 14.603 1.00 81.88 93 ASN A N 1
ATOM 757 C CA . ASN A 1 93 ? -8.301 -0.785 15.686 1.00 81.88 93 ASN A CA 1
ATOM 758 C C . ASN A 1 93 ? -9.086 -0.448 16.973 1.00 81.88 93 ASN A C 1
ATOM 760 O O . ASN A 1 93 ? -9.302 -1.337 17.791 1.00 81.88 93 ASN A O 1
ATOM 764 N N . ASP A 1 94 ? -9.497 0.806 17.165 1.00 80.31 94 ASP A N 1
ATOM 765 C CA . ASP A 1 94 ? -10.223 1.256 18.361 1.00 80.31 94 ASP A CA 1
ATOM 766 C C . ASP A 1 94 ? -11.745 1.061 18.228 1.00 80.31 94 ASP A C 1
ATOM 768 O O . ASP A 1 94 ? -12.478 1.280 19.187 1.00 80.31 94 ASP A O 1
ATOM 772 N N . GLN A 1 95 ? -12.223 0.671 17.042 1.00 80.00 95 GLN A N 1
ATOM 773 C CA . GLN A 1 95 ? -13.642 0.526 16.699 1.00 80.00 95 GLN A CA 1
ATOM 774 C C . GLN A 1 95 ? -14.020 -0.932 16.391 1.00 80.00 95 GLN A C 1
ATOM 776 O O . GLN A 1 95 ? -15.016 -1.192 15.723 1.00 80.00 95 GLN A O 1
ATOM 781 N N . LEU A 1 96 ? -13.215 -1.894 16.852 1.00 87.62 96 LEU A N 1
ATOM 782 C CA . LEU A 1 96 ? -13.457 -3.311 16.589 1.00 87.62 96 LEU A CA 1
ATOM 783 C C . LEU A 1 96 ? -14.615 -3.831 17.448 1.00 87.62 96 LEU A C 1
ATOM 785 O O . LEU A 1 96 ? -14.578 -3.720 18.673 1.00 87.62 96 LEU A O 1
ATOM 789 N N . ASP A 1 97 ? -15.595 -4.456 16.801 1.00 90.56 97 ASP A N 1
ATOM 790 C CA . ASP A 1 97 ? -16.673 -5.191 17.458 1.00 90.56 97 ASP A CA 1
ATOM 791 C C . ASP A 1 97 ? -16.199 -6.625 17.760 1.00 90.56 97 ASP A C 1
ATOM 793 O O . ASP A 1 97 ? -15.972 -7.404 16.829 1.00 90.56 97 ASP A O 1
ATOM 797 N N . PRO A 1 98 ? -16.051 -7.022 19.039 1.00 90.69 98 PRO A N 1
ATOM 798 C CA . PRO A 1 98 ? -15.610 -8.369 19.399 1.00 90.69 98 PRO A CA 1
ATOM 799 C C . PRO A 1 98 ? -16.601 -9.473 19.009 1.00 90.69 98 PRO A C 1
ATOM 801 O O . PRO A 1 98 ? -16.222 -10.645 18.969 1.00 90.69 98 PRO A O 1
ATOM 804 N N . SER A 1 99 ? -17.870 -9.127 18.777 1.00 94.62 99 SER A N 1
ATOM 805 C CA . SER A 1 99 ? -18.913 -10.077 18.391 1.00 94.62 99 SER A CA 1
ATOM 806 C C . SER A 1 99 ? -18.902 -10.381 16.888 1.00 94.62 99 SER A C 1
ATOM 808 O O . SER A 1 99 ? -19.266 -11.488 16.477 1.00 94.62 99 SER A O 1
ATOM 810 N N . ASP A 1 100 ? -18.394 -9.450 16.077 1.00 93.12 100 ASP A N 1
ATOM 811 C CA . ASP A 1 100 ? -18.248 -9.612 14.638 1.00 93.12 100 ASP A CA 1
ATOM 812 C C . ASP A 1 100 ? -16.878 -10.198 14.262 1.00 93.12 100 ASP A C 1
ATOM 814 O O . ASP A 1 100 ? -15.839 -9.536 14.275 1.00 93.12 100 ASP A O 1
ATOM 818 N N . LYS A 1 101 ? -16.881 -11.454 13.805 1.00 92.06 101 LYS A N 1
ATOM 819 C CA . LYS A 1 101 ? -15.669 -12.157 13.347 1.00 92.06 101 LYS A CA 1
ATOM 820 C C . LYS A 1 101 ? -14.989 -11.493 12.143 1.00 92.06 101 LYS A C 1
ATOM 822 O O . LYS A 1 101 ? -13.802 -11.735 11.927 1.00 92.06 101 LYS A O 1
ATOM 827 N N . PHE A 1 102 ? -15.710 -10.679 11.372 1.00 91.62 102 PHE A N 1
ATOM 828 C CA . PHE A 1 102 ? -15.195 -9.974 10.196 1.00 91.62 102 PHE A CA 1
ATOM 829 C C . PHE A 1 102 ? -14.939 -8.484 10.452 1.00 91.62 102 PHE A C 1
ATOM 831 O O . PHE A 1 102 ? -14.621 -7.768 9.507 1.00 91.62 102 PHE A O 1
ATOM 838 N N . THR A 1 103 ? -14.987 -8.019 11.707 1.00 91.44 103 THR A N 1
ATOM 839 C CA . THR A 1 103 ? -14.927 -6.588 12.068 1.00 91.44 103 THR A CA 1
ATOM 840 C C . THR A 1 103 ? -13.783 -5.804 11.399 1.00 91.44 103 THR A C 1
ATOM 842 O O . THR A 1 103 ? -13.952 -4.650 11.026 1.00 91.44 103 THR A O 1
ATOM 845 N N . LYS A 1 104 ? -12.630 -6.441 11.144 1.00 88.88 104 LYS A N 1
ATOM 846 C CA . LYS A 1 104 ? -11.465 -5.798 10.503 1.00 88.88 104 LYS A CA 1
ATOM 847 C C . LYS A 1 104 ? -11.642 -5.465 9.022 1.00 88.88 104 LYS A C 1
ATOM 849 O O . LYS A 1 104 ? -10.940 -4.594 8.519 1.00 88.88 104 LYS A O 1
ATOM 854 N N . VAL A 1 105 ? -12.501 -6.203 8.329 1.00 91.12 105 VAL A N 1
ATOM 855 C CA . VAL A 1 105 ? -12.777 -6.052 6.891 1.00 91.12 105 VAL A CA 1
ATOM 856 C C . VAL A 1 105 ? -14.220 -5.629 6.632 1.00 91.12 105 VAL A C 1
ATOM 858 O O . VAL A 1 105 ? -14.552 -5.319 5.498 1.00 91.12 105 VAL A O 1
ATOM 861 N N . ARG A 1 106 ? -15.051 -5.568 7.683 1.00 89.88 106 ARG A N 1
ATOM 862 C CA . ARG A 1 106 ? -16.438 -5.099 7.650 1.00 89.88 106 ARG A CA 1
ATOM 863 C C . ARG A 1 106 ? -16.618 -3.800 6.859 1.00 89.88 106 ARG A C 1
ATOM 865 O O . ARG A 1 106 ? -17.512 -3.787 6.020 1.00 89.88 106 ARG A O 1
ATOM 872 N N . PRO A 1 107 ? -15.748 -2.779 7.012 1.00 88.06 107 PRO A N 1
ATOM 873 C CA . PRO A 1 107 ? -15.924 -1.529 6.280 1.00 88.06 107 PRO A CA 1
ATOM 874 C C . PRO A 1 107 ? -15.862 -1.659 4.757 1.00 88.06 107 PRO A C 1
ATOM 876 O O . PRO A 1 107 ? -16.274 -0.726 4.096 1.00 88.06 107 PRO A O 1
ATOM 879 N N . LEU A 1 108 ? -15.369 -2.777 4.205 1.00 86.00 108 LEU A N 1
ATOM 880 C CA . LEU A 1 108 ? -15.336 -3.045 2.759 1.00 86.00 108 LEU A CA 1
ATOM 881 C C . LEU A 1 108 ? -16.617 -3.701 2.218 1.00 86.00 108 LEU A C 1
ATOM 883 O O . LEU A 1 108 ? -16.738 -3.886 1.014 1.00 86.00 108 LEU A O 1
ATOM 887 N N . PHE A 1 109 ? -17.507 -4.167 3.095 1.00 83.75 109 PHE A N 1
ATOM 888 C CA . PHE A 1 109 ? -18.781 -4.786 2.708 1.00 83.75 109 PHE A CA 1
ATOM 889 C C . PHE A 1 109 ? -19.969 -3.845 2.907 1.00 83.75 109 PHE A C 1
ATOM 891 O O . PHE A 1 109 ? -21.017 -4.069 2.309 1.00 83.75 109 PHE A O 1
ATOM 898 N N . ASP A 1 110 ? -19.798 -2.859 3.789 1.00 74.25 110 ASP A N 1
ATOM 899 C CA . ASP A 1 110 ? -20.817 -1.882 4.169 1.00 74.25 110 ASP A CA 1
ATOM 900 C C . ASP A 1 110 ? -20.552 -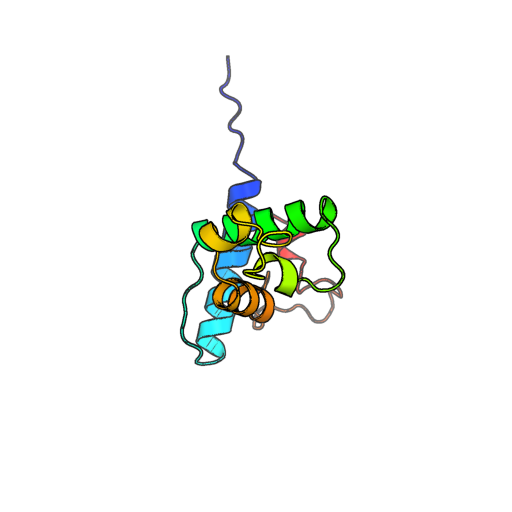0.492 3.549 1.00 74.25 110 ASP A C 1
ATOM 902 O O . ASP A 1 110 ? -21.262 0.453 3.895 1.00 74.25 110 ASP A O 1
ATOM 906 N N . SER A 1 111 ? -19.507 -0.377 2.711 1.00 58.91 111 SER A N 1
ATOM 907 C CA . SER A 1 111 ? -19.258 0.776 1.831 1.00 58.91 111 SER A CA 1
ATOM 908 C C . SER A 1 111 ? -20.271 0.768 0.691 1.00 58.91 111 SER A C 1
ATOM 910 O O . SER A 1 111 ? -20.433 -0.316 0.083 1.00 58.91 111 SER A O 1
#

Sequence (111 aa):
MTKDTDVDEDAEVTDVFVSCSNNYVTKKNRTGNITHEEMYAFIGILLLSVYLPVPRRRMFWEQRKNTQNILVADALSRDRFEFIMQNLHCCVNDQLDPSDKFTKVRPLFDS

Foldseek 3Di:
DDPPPPPPLVVQQLCLFQVQLQLQCVVVVHDDRQDSQNSVLLVVLVVVCVVPPDPDSCQCCDPDPVRDNPSNCVSAPPVSSVSSVVRGFRDHPVPADPVDPCRRCVNSVVD

InterPro domains:
  IPR029526 PiggyBac transposable element-derived protein [PF13843] (12-111)
  IPR052638 PiggyBac transposable element-derived [PTHR47055] (10-110)

Secondary structure (DSSP, 8-state):
--------HHHHHHHHHHHHHHHHHHHTT---PPPHHHHHHHHHHHHHHHHS--SSGGGGG--STTT--HHHHHHS-HHHHHHHHHH--SS-GGG--TT-TTTTTGGGT--

Organism: NCBI:txid1265417

Radius of gyration: 16.68 Å; chains: 1; bounding box: 50×29×39 Å

pLDDT: mean 87.24, std 13.64, range [34.66, 97.69]